Protein AF-A0A0S1SA00-F1 (afdb_monomer_lite)

pLDDT: mean 75.31, std 13.72, range [39.97, 94.31]

Secondary structure (DSSP, 8-state):
------HHHHHHHHHHHHHHHHHHHHHHHHHHHGGGGGS---TT--EEETTEEE--TTSSSHHHHHHHHHHHHHHHHHHHHHHHH--SGGGHHHHHHHHHHHHHHHHHHH--SS---STTHHHHHHHHHHHHHHHHHHHHHHHHHHTSTTTHHHHHHHHHHHHHHHHHHHHHHHHHHTT-

Radius of gyration: 26.88 Å; chains: 1; bounding box: 64×34×88 Å

Foldseek 3Di:
DDPPPDPVNVLVVVLVVVVVVLVVVVVCLVVLLCPLVPFDQDQADFDQDPNDTDHCLPHRHSSVVSNVLSVLVSVLVVLLSCLLVDPDPCSVVSVVSNLVSQVVNVCSVPCSDPDPDDPCPVVSVVSSVVVVVVSVVVNVVCCVVRVCPCPPVVVVVVVVVVVVVVVVVVVVVVVVVVVD

Structure (mmCIF, N/CA/C/O backbone):
data_AF-A0A0S1SA00-F1
#
_entry.id   AF-A0A0S1SA00-F1
#
loop_
_atom_site.group_PDB
_atom_site.id
_atom_site.type_symbol
_atom_site.label_atom_id
_atom_site.label_alt_id
_atom_site.label_comp_id
_atom_site.label_asym_id
_atom_site.label_entity_id
_atom_site.label_seq_id
_atom_site.pdbx_PDB_ins_code
_atom_site.Cartn_x
_atom_site.Cartn_y
_atom_site.Cartn_z
_atom_site.occupancy
_atom_site.B_iso_or_equiv
_atom_site.auth_seq_id
_atom_site.auth_comp_id
_atom_site.auth_asym_id
_atom_site.auth_atom_id
_atom_site.pdbx_PDB_model_num
ATOM 1 N N . MET A 1 1 ? -39.740 -18.789 10.026 1.00 39.97 1 MET A N 1
ATOM 2 C CA . MET A 1 1 ? -38.897 -18.229 11.106 1.00 39.97 1 MET A CA 1
ATOM 3 C C . MET A 1 1 ? -38.109 -17.059 10.529 1.00 39.97 1 MET A C 1
ATOM 5 O O . MET A 1 1 ? -37.308 -17.281 9.634 1.00 39.97 1 MET A O 1
ATOM 9 N N . LYS A 1 2 ? -38.411 -15.812 10.923 1.00 40.84 2 LYS A N 1
ATOM 10 C CA . LYS A 1 2 ? -37.680 -14.623 10.449 1.00 40.84 2 LYS A CA 1
ATOM 11 C C . LYS A 1 2 ? -36.417 -14.470 11.291 1.00 40.84 2 LYS A C 1
ATOM 13 O O . LYS A 1 2 ? -36.506 -14.204 12.485 1.00 40.84 2 LYS A O 1
ATOM 18 N N . GLU A 1 3 ? -35.268 -14.675 10.664 1.00 46.56 3 GLU A N 1
ATOM 19 C CA . GLU A 1 3 ? -33.946 -14.520 11.264 1.00 46.56 3 GLU A CA 1
ATOM 20 C C . GLU A 1 3 ? -33.756 -13.053 11.691 1.00 46.56 3 GLU A C 1
ATOM 22 O O . GLU A 1 3 ? -33.556 -12.150 10.869 1.00 46.56 3 GLU A O 1
ATOM 27 N N . GLN A 1 4 ? -33.912 -12.787 12.990 1.00 46.31 4 GLN A N 1
ATOM 28 C CA . GLN A 1 4 ? -33.695 -11.467 13.572 1.00 46.31 4 GLN A CA 1
ATOM 29 C C . GLN A 1 4 ? -32.209 -11.114 13.439 1.00 46.31 4 GLN A C 1
ATOM 31 O O . GLN A 1 4 ? -31.361 -11.566 14.206 1.00 46.31 4 GLN A O 1
ATOM 36 N N . ASN A 1 5 ? -31.883 -10.305 12.431 1.00 48.31 5 ASN A N 1
ATOM 37 C CA . ASN A 1 5 ? -30.538 -9.789 12.204 1.00 48.31 5 ASN A CA 1
ATOM 38 C C . ASN A 1 5 ? -30.201 -8.741 13.277 1.00 48.31 5 ASN A C 1
ATOM 40 O O . ASN A 1 5 ? -30.373 -7.540 13.066 1.00 48.31 5 ASN A O 1
ATOM 44 N N . THR A 1 6 ? -29.729 -9.193 14.437 1.00 50.94 6 THR A N 1
ATOM 45 C CA . THR A 1 6 ? -29.171 -8.323 15.477 1.00 50.94 6 THR A CA 1
ATOM 46 C C . THR A 1 6 ? -27.931 -7.573 14.954 1.00 50.94 6 THR A C 1
ATOM 48 O O . THR A 1 6 ? -27.160 -8.106 14.157 1.00 50.94 6 THR A O 1
ATOM 51 N N . PRO A 1 7 ? -27.671 -6.327 15.387 1.00 57.28 7 PRO A N 1
ATOM 52 C CA . PRO A 1 7 ? -26.544 -5.522 14.893 1.00 57.28 7 PRO A CA 1
ATOM 53 C C . PRO A 1 7 ? -25.168 -6.194 15.088 1.00 57.28 7 PRO A C 1
ATOM 55 O O . PRO A 1 7 ? -24.251 -5.967 14.294 1.00 57.28 7 PRO A O 1
ATOM 58 N N . LYS A 1 8 ? -25.039 -7.085 16.083 1.00 56.56 8 LYS A N 1
ATOM 59 C CA . LYS A 1 8 ? -23.826 -7.881 16.341 1.00 56.56 8 LYS A CA 1
ATOM 60 C C . LYS A 1 8 ? -23.505 -8.875 15.212 1.00 56.56 8 LYS A C 1
ATOM 62 O O . LYS A 1 8 ? -22.340 -9.002 14.841 1.00 56.56 8 LYS A O 1
ATOM 67 N N . THR A 1 9 ? -24.505 -9.517 14.600 1.00 61.94 9 THR A N 1
ATOM 68 C CA . THR A 1 9 ? -24.274 -10.488 13.509 1.00 61.94 9 THR A CA 1
ATOM 69 C C . THR A 1 9 ? -23.854 -9.802 12.208 1.00 61.94 9 THR A C 1
ATOM 71 O O . THR A 1 9 ? -23.019 -10.331 11.475 1.00 61.94 9 THR A O 1
ATOM 74 N N . LYS A 1 10 ? -24.336 -8.577 11.945 1.00 63.69 10 LYS A N 1
ATOM 75 C CA . LYS A 1 10 ? -23.892 -7.769 10.792 1.00 63.69 10 LYS A CA 1
ATOM 76 C C . LYS A 1 10 ? -22.435 -7.305 10.917 1.00 63.69 10 LYS A C 1
ATOM 78 O O . LYS A 1 10 ? -21.711 -7.363 9.923 1.00 63.69 10 LYS A O 1
ATOM 83 N N . LYS A 1 11 ? -21.988 -6.873 12.109 1.00 65.44 11 LYS A N 1
ATOM 84 C CA . LYS A 1 11 ? -20.574 -6.511 12.364 1.00 65.44 11 LYS A CA 1
ATOM 85 C C . LYS A 1 11 ? -19.648 -7.729 12.173 1.00 65.44 11 LYS A C 1
ATOM 87 O O . LYS A 1 11 ? -18.640 -7.614 11.481 1.00 65.44 11 LYS A O 1
ATOM 92 N N . ALA A 1 12 ? -20.034 -8.904 12.682 1.00 68.38 12 ALA A N 1
ATOM 93 C CA . ALA A 1 12 ? -19.262 -10.143 12.527 1.00 68.38 12 ALA A CA 1
ATOM 94 C C . ALA A 1 12 ? -19.135 -10.603 11.060 1.00 68.38 12 ALA A C 1
ATOM 96 O O . ALA A 1 12 ? -18.034 -10.905 10.607 1.00 68.38 12 ALA A O 1
ATOM 97 N N . LYS A 1 13 ? -20.231 -10.581 10.284 1.00 73.81 13 LYS A N 1
ATOM 98 C CA . LYS A 1 13 ? -20.202 -10.934 8.851 1.00 73.81 13 LYS A CA 1
ATOM 99 C C . LYS A 1 13 ? -19.299 -9.996 8.040 1.00 73.81 13 LYS A C 1
ATOM 101 O O . LYS A 1 13 ? -18.535 -10.465 7.207 1.00 73.81 13 LYS A O 1
ATOM 106 N N . LYS A 1 14 ? -19.334 -8.683 8.307 1.00 72.75 14 LYS A N 1
ATOM 107 C CA . LYS A 1 14 ? -18.444 -7.712 7.641 1.00 72.75 14 LYS A CA 1
ATOM 108 C C . LYS A 1 14 ? -16.967 -7.961 7.950 1.00 72.75 14 LYS A C 1
ATOM 110 O O . LYS A 1 14 ? -16.153 -7.895 7.037 1.00 72.75 14 LYS A O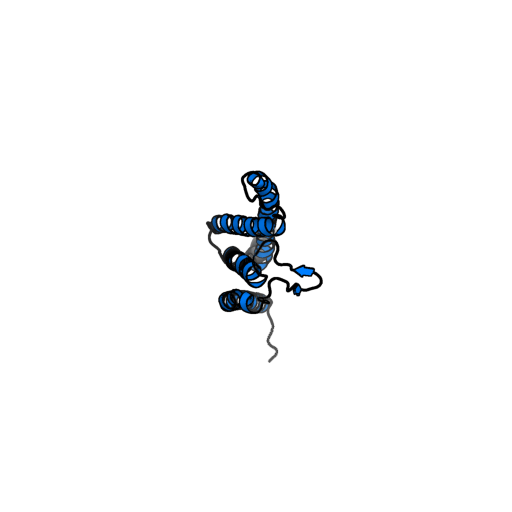 1
ATOM 115 N N . LYS A 1 15 ? -16.634 -8.273 9.207 1.00 75.50 15 LYS A N 1
ATOM 116 C CA . LYS A 1 15 ? -15.262 -8.616 9.611 1.00 75.50 15 LYS A CA 1
ATOM 117 C C . LYS A 1 15 ? -14.746 -9.836 8.845 1.00 75.50 15 LYS A C 1
ATOM 119 O O . LYS A 1 15 ? -13.675 -9.766 8.257 1.00 75.50 15 LYS A O 1
ATOM 124 N N . LEU A 1 16 ? -15.551 -10.897 8.776 1.00 79.88 16 LEU A N 1
ATOM 125 C CA . LEU A 1 16 ? -15.200 -12.118 8.045 1.00 79.88 16 LEU A CA 1
ATOM 126 C C . LEU A 1 16 ? -15.033 -11.877 6.538 1.00 79.88 16 LEU A C 1
ATOM 128 O O . LEU A 1 16 ? -14.122 -12.432 5.933 1.00 79.88 16 LEU A O 1
ATOM 132 N N . LEU A 1 17 ? -15.866 -11.025 5.931 1.00 81.75 17 LEU A N 1
ATOM 133 C CA . LEU A 1 17 ? -15.720 -10.668 4.515 1.00 81.75 17 LEU A CA 1
ATOM 134 C C . LEU A 1 17 ? -14.411 -9.918 4.236 1.00 81.75 17 LEU A C 1
ATOM 136 O O . LEU A 1 17 ? -13.757 -10.205 3.240 1.00 81.75 17 LEU A O 1
ATOM 140 N N . ILE A 1 18 ? -14.011 -8.991 5.111 1.00 80.44 18 ILE A N 1
ATOM 141 C CA . ILE A 1 18 ? -12.753 -8.243 4.959 1.00 80.44 18 ILE A CA 1
ATOM 142 C C . ILE A 1 18 ? -11.545 -9.170 5.131 1.00 80.44 18 ILE A C 1
ATOM 144 O O . ILE A 1 18 ? -10.628 -9.131 4.316 1.00 80.44 18 ILE A O 1
ATOM 148 N N . GLU A 1 19 ? -11.560 -10.029 6.154 1.00 82.31 19 GLU A N 1
ATOM 149 C CA . GLU A 1 19 ? -10.494 -11.011 6.395 1.00 82.31 19 GLU A CA 1
ATOM 150 C C . GLU A 1 19 ? -10.361 -11.981 5.212 1.00 82.31 19 GLU A C 1
ATOM 152 O O . GLU A 1 19 ? -9.263 -12.194 4.703 1.00 82.31 19 GLU A O 1
ATOM 157 N N . SER A 1 20 ? -11.483 -12.499 4.705 1.00 85.50 20 SER A N 1
ATOM 158 C CA . SER A 1 20 ? -11.491 -13.381 3.536 1.00 85.50 20 SER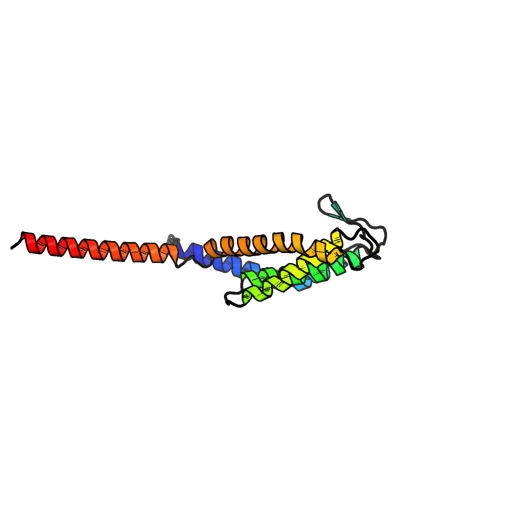 A CA 1
ATOM 159 C C . SER A 1 20 ? -10.995 -12.676 2.270 1.00 85.50 20 SER A C 1
ATOM 161 O O . SER A 1 20 ? -10.243 -13.275 1.502 1.00 85.50 20 SER A O 1
ATOM 163 N N . PHE A 1 21 ? -11.359 -11.407 2.070 1.00 86.94 21 PHE A N 1
ATOM 164 C CA . PHE A 1 21 ? -10.883 -10.607 0.942 1.00 86.94 21 PHE A CA 1
ATOM 165 C C . PHE A 1 21 ? -9.369 -10.365 1.005 1.00 86.94 21 PHE A C 1
ATOM 167 O O . PHE A 1 21 ? -8.688 -10.515 -0.005 1.00 86.94 21 PHE A O 1
ATOM 174 N N . MET A 1 22 ? -8.822 -10.059 2.186 1.00 86.12 22 MET A N 1
ATOM 175 C CA . MET A 1 22 ? -7.375 -9.898 2.379 1.00 86.12 22 MET A CA 1
ATOM 176 C C . MET A 1 22 ? -6.600 -11.198 2.128 1.00 86.12 22 MET A C 1
ATOM 178 O O . MET A 1 22 ? -5.552 -11.169 1.489 1.00 86.12 22 MET A O 1
ATOM 182 N N . VAL A 1 23 ? -7.118 -12.345 2.576 1.00 89.19 23 VAL A N 1
ATOM 183 C CA . VAL A 1 23 ? -6.487 -13.652 2.321 1.00 89.19 23 VAL A CA 1
ATOM 184 C C . VAL A 1 23 ? -6.515 -14.001 0.833 1.00 89.19 23 VAL A C 1
ATOM 186 O O . VAL A 1 23 ? -5.502 -14.429 0.287 1.00 89.19 23 VAL A O 1
ATOM 189 N N . PHE A 1 24 ? -7.644 -13.773 0.158 1.00 92.00 24 PHE A N 1
ATOM 190 C CA . PHE A 1 24 ? -7.752 -13.956 -1.291 1.00 92.00 24 PHE A CA 1
ATOM 191 C C . PHE A 1 24 ? -6.720 -13.112 -2.047 1.00 92.00 24 PHE A C 1
ATOM 193 O O . PHE A 1 24 ? -6.034 -13.604 -2.939 1.00 92.00 24 PHE A O 1
ATOM 200 N N . LEU A 1 25 ? -6.571 -11.855 -1.635 1.00 89.88 25 LEU A N 1
ATOM 201 C CA . LEU A 1 25 ? -5.572 -10.927 -2.141 1.00 89.88 25 LEU A CA 1
ATOM 202 C C . LEU A 1 25 ? -4.141 -11.498 -2.002 1.00 89.88 25 LEU A C 1
ATOM 204 O O . LEU A 1 25 ? -3.413 -11.575 -2.990 1.00 89.88 25 LEU A O 1
ATOM 208 N N . ILE A 1 26 ? -3.762 -12.006 -0.827 1.00 91.12 26 ILE A N 1
ATOM 209 C CA . ILE A 1 26 ? -2.436 -12.617 -0.619 1.00 91.12 26 ILE A CA 1
ATOM 210 C C . ILE A 1 26 ? -2.224 -13.837 -1.532 1.00 91.12 26 ILE A C 1
ATOM 212 O O . ILE A 1 26 ? -1.157 -13.981 -2.125 1.00 91.12 26 ILE A O 1
ATOM 216 N N . ILE A 1 27 ? -3.237 -14.693 -1.694 1.00 93.06 27 ILE A N 1
ATOM 217 C CA . ILE A 1 27 ? -3.170 -15.871 -2.580 1.00 93.06 27 ILE A CA 1
ATOM 218 C C . ILE A 1 27 ? -3.008 -15.461 -4.053 1.00 93.06 27 ILE A C 1
ATOM 220 O O . ILE A 1 27 ? -2.355 -16.163 -4.823 1.00 93.06 27 ILE A O 1
ATOM 224 N N . MET A 1 28 ? -3.561 -14.312 -4.445 1.00 91.25 28 MET A N 1
ATOM 225 C CA . MET A 1 28 ? -3.428 -13.748 -5.791 1.00 91.25 28 MET A CA 1
ATOM 226 C C . MET A 1 28 ? -2.026 -13.189 -6.091 1.00 91.25 28 MET A C 1
ATOM 228 O O . MET A 1 28 ? -1.685 -13.014 -7.261 1.00 91.25 28 MET A O 1
ATOM 232 N N . ALA A 1 29 ? -1.189 -12.935 -5.080 1.00 90.62 29 ALA A N 1
ATOM 233 C CA . ALA A 1 29 ? 0.133 -12.327 -5.249 1.00 90.62 29 ALA A CA 1
ATOM 234 C C . ALA A 1 29 ? 1.057 -13.025 -6.277 1.00 90.62 29 ALA A C 1
ATOM 236 O O . ALA A 1 29 ? 1.569 -12.326 -7.153 1.00 90.62 29 ALA A O 1
ATOM 237 N N . PRO A 1 30 ? 1.271 -14.359 -6.261 1.00 89.38 30 PRO A N 1
ATOM 238 C CA . PRO A 1 30 ? 2.109 -15.027 -7.265 1.00 89.38 30 PRO A CA 1
ATOM 239 C C . PRO A 1 30 ? 1.573 -14.890 -8.698 1.00 89.38 30 PRO A C 1
ATOM 241 O O . PRO A 1 30 ? 2.356 -14.810 -9.642 1.00 89.38 30 PRO A O 1
ATOM 244 N N . PHE A 1 31 ? 0.251 -14.812 -8.875 1.00 89.56 31 PHE A N 1
ATOM 245 C CA . PHE A 1 31 ? -0.358 -14.600 -10.190 1.00 89.56 31 PHE A CA 1
ATOM 246 C C . PHE A 1 31 ? -0.124 -13.176 -10.689 1.00 89.56 31 PHE A C 1
ATOM 248 O O . PHE A 1 31 ? 0.238 -12.984 -11.848 1.00 89.56 31 PHE A O 1
ATOM 255 N N . LEU A 1 32 ? -0.254 -12.184 -9.802 1.00 87.62 32 LEU A N 1
ATOM 256 C CA . LEU A 1 32 ? 0.114 -10.800 -10.108 1.00 87.62 32 LEU A CA 1
ATOM 257 C C . LEU A 1 32 ? 1.600 -10.687 -10.456 1.00 87.62 32 LEU A C 1
ATOM 259 O O . LEU A 1 32 ? 1.963 -9.929 -11.348 1.00 87.62 32 LEU A O 1
ATOM 263 N N . PHE A 1 33 ? 2.457 -11.480 -9.812 1.00 87.19 33 PHE A N 1
ATOM 264 C CA . PHE A 1 33 ? 3.891 -11.478 -10.094 1.00 87.19 33 PHE A CA 1
ATOM 265 C C . PHE A 1 33 ? 4.201 -11.933 -11.516 1.00 87.19 33 PHE A C 1
ATOM 267 O O . PHE A 1 33 ? 5.107 -11.408 -12.153 1.00 87.19 33 PHE A O 1
ATOM 274 N N . LYS A 1 34 ? 3.403 -12.859 -12.047 1.00 87.12 34 LYS A N 1
ATOM 275 C CA . LYS A 1 34 ? 3.481 -13.326 -13.432 1.00 87.12 34 LYS A CA 1
ATOM 276 C C . LYS A 1 34 ? 2.814 -12.391 -14.444 1.00 87.12 34 LYS A C 1
ATOM 278 O O . LYS A 1 34 ? 2.988 -12.593 -15.639 1.00 87.12 34 LYS A O 1
ATOM 283 N N . ALA A 1 35 ? 2.097 -11.355 -14.003 1.00 83.94 35 ALA A N 1
ATOM 284 C CA . ALA A 1 35 ? 1.342 -10.483 -14.902 1.00 83.94 35 ALA A CA 1
ATOM 285 C C . ALA A 1 35 ? 2.224 -9.750 -15.931 1.00 83.94 35 ALA A C 1
ATOM 287 O O . ALA A 1 35 ? 1.766 -9.474 -17.037 1.00 83.94 35 ALA A O 1
ATOM 288 N N . HIS A 1 36 ? 3.489 -9.478 -15.596 1.00 80.81 36 HIS A N 1
ATOM 289 C CA . HIS A 1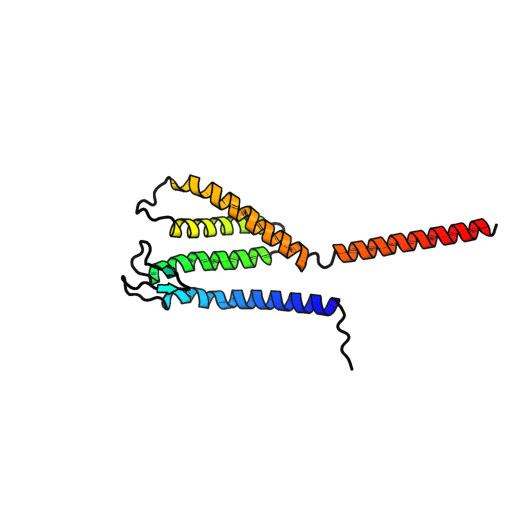 36 ? 4.430 -8.828 -16.511 1.00 80.81 36 HIS A CA 1
ATOM 290 C C . HIS A 1 36 ? 4.715 -9.652 -17.781 1.00 80.81 36 HIS A C 1
ATOM 292 O O . HIS A 1 36 ? 5.023 -9.061 -18.808 1.00 80.81 36 HIS A O 1
ATOM 298 N N . GLU A 1 37 ? 4.563 -10.983 -17.754 1.00 81.88 37 GLU A N 1
ATOM 299 C CA . GLU A 1 37 ? 4.818 -11.849 -18.922 1.00 81.88 37 GLU A CA 1
ATOM 300 C C . GLU A 1 37 ? 3.792 -11.652 -20.048 1.00 81.88 37 GLU A C 1
ATOM 302 O O . GLU A 1 37 ? 4.047 -12.025 -21.191 1.00 81.88 37 GLU A O 1
ATOM 307 N N . TYR A 1 38 ? 2.634 -11.061 -19.739 1.00 80.06 38 TYR A N 1
ATOM 308 C CA . TYR A 1 38 ? 1.618 -10.715 -20.735 1.00 80.06 38 TYR A CA 1
ATOM 309 C C . TYR A 1 38 ? 1.914 -9.393 -21.454 1.00 80.06 38 TYR A C 1
ATOM 311 O O . TYR A 1 38 ? 1.179 -9.020 -22.369 1.00 80.06 38 TYR A O 1
ATOM 319 N N . LEU A 1 39 ? 2.960 -8.669 -21.044 1.00 81.44 39 LEU A N 1
ATOM 320 C CA . LEU A 1 39 ? 3.383 -7.450 -21.719 1.00 81.44 39 LEU A CA 1
ATOM 321 C C . LEU A 1 39 ? 4.123 -7.793 -23.020 1.00 81.44 39 LEU A C 1
ATOM 323 O O . LEU A 1 39 ? 4.855 -8.785 -23.081 1.00 81.44 39 LEU A O 1
ATOM 327 N N . PRO A 1 40 ? 3.951 -6.980 -24.074 1.00 76.06 40 PRO A N 1
ATOM 328 C CA . PRO A 1 40 ? 4.663 -7.178 -25.323 1.00 76.06 40 PRO A CA 1
ATOM 329 C C . PRO A 1 40 ? 6.176 -7.075 -25.103 1.00 76.06 40 PRO A C 1
ATOM 331 O O . PRO A 1 40 ? 6.678 -6.173 -24.431 1.00 76.06 40 PRO A O 1
ATOM 334 N N . LYS A 1 41 ? 6.899 -8.022 -25.706 1.00 75.25 41 LYS A N 1
ATOM 335 C CA . LYS A 1 41 ? 8.368 -8.099 -25.669 1.00 75.25 41 LYS A CA 1
ATOM 336 C C . LYS A 1 41 ? 9.036 -7.203 -26.711 1.00 75.25 41 LYS A C 1
ATOM 338 O O . LYS A 1 41 ? 10.259 -7.106 -26.746 1.00 75.25 41 LYS A O 1
ATOM 343 N N . ASP A 1 42 ? 8.229 -6.606 -27.581 1.00 72.38 42 ASP A N 1
ATOM 344 C CA . ASP A 1 42 ? 8.676 -5.737 -28.658 1.00 72.38 42 ASP A CA 1
ATOM 345 C C . ASP A 1 42 ? 9.220 -4.413 -28.073 1.00 72.38 42 ASP A C 1
ATOM 347 O O . ASP A 1 42 ? 8.520 -3.781 -27.272 1.00 72.38 42 ASP A O 1
ATOM 351 N N . PRO A 1 43 ? 10.452 -3.994 -28.422 1.00 65.38 43 PRO A N 1
ATOM 352 C CA . PRO A 1 43 ? 11.058 -2.749 -27.945 1.00 65.38 43 PRO A CA 1
ATOM 353 C C . PRO A 1 43 ? 10.256 -1.477 -28.255 1.00 65.38 43 PRO A C 1
ATOM 355 O O . PRO A 1 43 ? 10.396 -0.490 -27.529 1.00 65.38 43 PRO A O 1
ATOM 358 N N . ASP A 1 44 ? 9.423 -1.492 -29.300 1.00 64.06 44 ASP A N 1
ATOM 359 C CA . ASP A 1 44 ? 8.650 -0.324 -29.748 1.00 64.06 44 ASP A CA 1
ATOM 360 C C . ASP A 1 44 ? 7.150 -0.433 -29.436 1.00 64.06 44 ASP A C 1
ATOM 362 O O . ASP A 1 44 ? 6.359 0.442 -29.799 1.00 64.06 44 ASP A O 1
ATOM 366 N N . ALA A 1 45 ? 6.731 -1.485 -28.727 1.00 67.38 45 ALA A N 1
ATOM 367 C CA . ALA A 1 45 ? 5.350 -1.603 -28.289 1.00 67.38 45 ALA A CA 1
ATOM 368 C C . ALA A 1 45 ? 5.051 -0.615 -27.155 1.00 67.38 45 ALA A C 1
ATOM 370 O O . ALA A 1 45 ? 5.570 -0.729 -26.044 1.00 67.38 45 ALA A O 1
ATOM 371 N N . SER A 1 46 ? 4.147 0.323 -27.424 1.00 67.62 46 SER A N 1
ATOM 372 C CA . SER A 1 46 ? 3.496 1.142 -26.406 1.00 67.62 46 SER A CA 1
ATOM 373 C C . SER A 1 46 ? 2.194 0.477 -25.974 1.00 67.62 46 SER A C 1
ATOM 375 O O . SER A 1 46 ? 1.420 -0.031 -26.791 1.00 67.62 46 SER A O 1
ATOM 377 N N . LEU A 1 47 ? 1.944 0.453 -24.667 1.00 67.69 47 LEU A N 1
ATOM 378 C CA . LEU A 1 47 ? 0.727 -0.140 -24.130 1.00 67.69 47 LEU A CA 1
ATOM 379 C C . LEU A 1 47 ? -0.193 0.962 -23.639 1.00 67.69 47 LEU A C 1
ATOM 381 O O . LEU A 1 47 ? 0.128 1.708 -22.718 1.00 67.69 47 LEU A O 1
ATOM 385 N N . ASN A 1 48 ? -1.356 1.056 -24.275 1.00 65.25 48 ASN A N 1
ATOM 386 C CA . ASN A 1 48 ? -2.416 1.948 -23.837 1.00 65.25 48 ASN A CA 1
ATOM 387 C C . ASN A 1 48 ? -3.177 1.284 -22.694 1.00 65.25 48 ASN A C 1
ATOM 389 O O . ASN A 1 48 ? -4.065 0.460 -22.918 1.00 65.25 48 ASN A O 1
ATOM 393 N N . PHE A 1 49 ? -2.829 1.643 -21.462 1.00 59.09 49 PHE A N 1
ATOM 394 C CA . PHE A 1 49 ? -3.568 1.210 -20.287 1.00 59.09 49 PHE A CA 1
ATOM 395 C C . PHE A 1 49 ? -4.393 2.378 -19.754 1.00 59.09 49 PHE A C 1
ATOM 397 O O . PHE A 1 49 ? -3.848 3.395 -19.333 1.00 59.09 49 PHE A O 1
ATOM 404 N N . LEU A 1 50 ? -5.724 2.237 -19.770 1.00 52.75 50 LEU A N 1
ATOM 405 C CA . LEU A 1 50 ? -6.647 3.199 -19.147 1.00 52.75 50 LEU A CA 1
ATOM 406 C C . LEU A 1 50 ? -6.460 4.666 -19.614 1.00 52.75 50 LEU A C 1
ATOM 408 O O . LEU A 1 50 ? -6.681 5.599 -18.849 1.00 52.75 50 LEU A O 1
ATOM 412 N N . GLY A 1 51 ? -6.080 4.871 -20.882 1.00 57.81 51 GLY A N 1
ATOM 413 C CA . GLY A 1 51 ? -5.884 6.200 -21.482 1.00 57.81 51 GLY A CA 1
ATOM 414 C C . GLY A 1 51 ? -4.487 6.803 -21.291 1.00 57.81 51 GLY A C 1
ATOM 415 O O . GLY A 1 51 ? -4.265 7.931 -21.717 1.00 57.81 51 GLY A O 1
ATOM 416 N N . MET A 1 52 ? -3.552 6.064 -20.687 1.00 59.41 52 MET A N 1
ATOM 417 C CA . MET A 1 52 ? -2.140 6.433 -20.588 1.00 59.41 52 MET A CA 1
ATOM 418 C C . MET A 1 52 ? -1.302 5.516 -21.484 1.00 59.41 52 MET A C 1
ATOM 420 O O . MET A 1 52 ? -1.440 4.291 -21.426 1.00 59.41 52 MET A O 1
ATOM 424 N N . THR A 1 53 ? -0.434 6.109 -22.302 1.00 68.94 53 THR A N 1
ATOM 425 C CA . THR A 1 53 ? 0.581 5.393 -23.080 1.00 68.94 53 THR A CA 1
ATOM 426 C C . THR A 1 53 ? 1.751 5.064 -22.167 1.00 68.94 53 THR A C 1
ATOM 428 O O . THR A 1 53 ? 2.516 5.946 -21.784 1.00 68.94 53 THR A O 1
ATOM 431 N N . ILE A 1 54 ? 1.873 3.796 -21.784 1.00 68.88 54 ILE A N 1
ATOM 432 C CA . ILE A 1 54 ? 3.034 3.310 -21.046 1.00 68.88 54 ILE A CA 1
ATOM 433 C C . ILE A 1 54 ? 4.095 2.926 -22.075 1.00 68.88 54 ILE A C 1
ATOM 435 O O . ILE A 1 54 ? 3.903 1.997 -22.865 1.00 68.88 54 ILE A O 1
ATOM 439 N N . GLU A 1 55 ? 5.195 3.670 -22.069 1.00 70.31 55 GLU A N 1
ATOM 440 C CA . GLU A 1 55 ? 6.385 3.396 -22.870 1.00 70.31 55 GLU A CA 1
ATOM 441 C C . GLU A 1 55 ? 7.448 2.678 -22.031 1.00 70.31 55 GLU A C 1
ATOM 443 O O . GLU A 1 55 ? 7.311 2.509 -20.818 1.00 70.31 55 GLU A O 1
ATOM 448 N N . ARG A 1 56 ? 8.536 2.249 -22.675 1.00 68.31 56 ARG A N 1
ATOM 449 C CA . ARG A 1 56 ? 9.628 1.519 -22.015 1.00 68.31 56 ARG A CA 1
ATOM 450 C C . ARG A 1 56 ? 10.398 2.332 -20.964 1.00 68.31 56 ARG A C 1
ATOM 452 O O . ARG A 1 56 ? 11.161 1.729 -20.222 1.00 68.31 56 ARG A O 1
ATO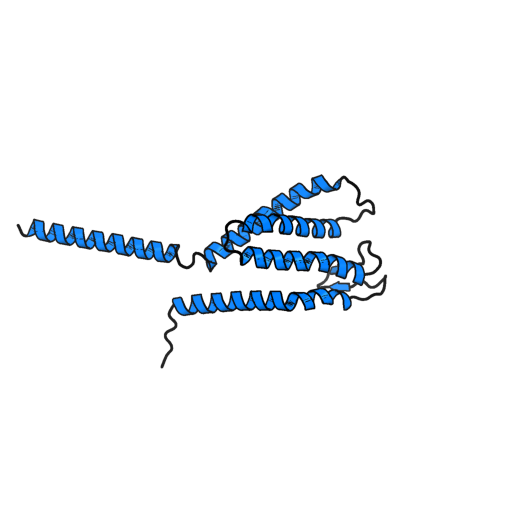M 459 N N . ASN A 1 57 ? 10.211 3.656 -20.894 1.00 71.56 57 ASN A N 1
ATOM 460 C CA . ASN A 1 57 ? 10.723 4.546 -19.838 1.00 71.56 57 ASN A CA 1
ATOM 461 C C . ASN A 1 57 ? 12.198 4.281 -19.451 1.00 71.56 57 ASN A C 1
ATOM 463 O O . ASN A 1 57 ? 12.511 4.022 -18.291 1.00 71.56 57 ASN A O 1
ATOM 467 N N . GLY A 1 58 ? 13.089 4.237 -20.451 1.00 67.06 58 GLY A N 1
ATOM 468 C CA . GLY A 1 58 ? 14.528 3.979 -20.269 1.00 67.06 58 GLY A CA 1
ATOM 469 C C . GLY A 1 58 ? 14.952 2.501 -20.191 1.00 67.06 58 GLY A C 1
ATOM 470 O O . GLY A 1 58 ? 16.147 2.211 -20.198 1.00 67.06 58 GLY A O 1
ATOM 471 N N . PHE A 1 59 ? 14.018 1.545 -20.169 1.00 73.94 59 PHE A N 1
ATOM 472 C CA . PHE A 1 59 ? 14.312 0.106 -20.138 1.00 73.94 59 PHE A CA 1
ATOM 473 C C . PHE A 1 59 ? 14.392 -0.517 -21.542 1.00 73.94 59 PHE A C 1
ATOM 475 O O . PHE A 1 59 ? 13.908 0.039 -22.527 1.00 73.94 59 PHE A O 1
ATOM 482 N N . GLN A 1 60 ? 15.001 -1.708 -21.634 1.00 71.94 60 GLN A N 1
ATOM 483 C CA . GLN A 1 60 ? 15.220 -2.419 -22.904 1.00 71.94 60 GLN A CA 1
ATOM 484 C C . GLN A 1 60 ? 13.918 -2.816 -23.613 1.00 71.94 60 GLN A C 1
ATOM 486 O O . GLN A 1 60 ? 13.832 -2.724 -24.834 1.00 71.94 60 GLN A O 1
ATOM 491 N N . THR A 1 61 ? 12.912 -3.258 -22.858 1.00 78.50 61 THR A N 1
ATOM 492 C CA . THR A 1 61 ? 11.586 -3.631 -23.368 1.00 78.50 61 THR A CA 1
ATOM 493 C C . THR A 1 61 ? 10.516 -3.288 -22.335 1.00 78.50 61 THR A C 1
ATOM 495 O O . THR A 1 61 ? 10.808 -3.141 -21.141 1.00 78.50 61 THR A O 1
ATOM 498 N N . LEU A 1 62 ? 9.258 -3.202 -22.777 1.00 80.25 62 LEU A N 1
ATOM 499 C CA . LEU A 1 62 ? 8.130 -2.952 -21.881 1.00 80.25 62 LEU A CA 1
ATOM 500 C C . LEU A 1 62 ? 7.928 -4.088 -20.861 1.00 80.25 62 LEU A C 1
ATOM 502 O O . LEU A 1 62 ? 7.559 -3.830 -19.717 1.00 80.25 62 LEU A O 1
ATOM 506 N N . GLU A 1 63 ? 8.223 -5.335 -21.241 1.00 83.25 63 GLU A N 1
ATOM 507 C CA . GLU A 1 63 ? 8.216 -6.487 -20.327 1.00 83.25 63 GLU A CA 1
ATOM 508 C C . GLU A 1 63 ? 9.191 -6.288 -19.159 1.00 83.25 63 GLU A C 1
ATOM 510 O O . GLU A 1 63 ? 8.813 -6.491 -18.006 1.00 83.25 63 GLU A O 1
ATOM 515 N N . VAL A 1 64 ? 10.428 -5.856 -19.435 1.00 82.06 64 VAL A N 1
ATOM 516 C CA . VAL A 1 64 ? 11.452 -5.640 -18.398 1.00 82.06 64 VAL A CA 1
ATOM 517 C C . VAL A 1 64 ? 11.050 -4.498 -17.467 1.00 82.06 64 VAL A C 1
ATOM 519 O O . VAL A 1 64 ? 11.199 -4.622 -16.250 1.00 82.06 64 VAL A O 1
ATOM 522 N N . TYR A 1 65 ? 10.486 -3.420 -18.015 1.00 83.00 65 TYR A N 1
ATOM 523 C CA . TYR A 1 65 ? 9.930 -2.327 -17.218 1.00 83.00 65 TYR A CA 1
ATOM 524 C C . TYR A 1 65 ? 8.799 -2.810 -16.300 1.00 83.00 65 TYR A C 1
ATOM 526 O O . TYR A 1 65 ? 8.814 -2.570 -15.090 1.00 83.00 65 TYR A O 1
ATOM 534 N N . GLY A 1 66 ? 7.845 -3.563 -16.853 1.00 84.50 66 GLY A N 1
ATOM 535 C CA . GLY A 1 66 ? 6.737 -4.132 -16.095 1.00 84.50 66 GLY A CA 1
ATOM 536 C C . GLY A 1 66 ? 7.190 -5.131 -15.034 1.00 84.50 66 GLY A C 1
ATOM 537 O O . GLY A 1 66 ? 6.672 -5.109 -13.918 1.00 84.50 66 GLY A O 1
ATOM 538 N N . TRP A 1 67 ? 8.187 -5.964 -15.331 1.00 87.38 67 TRP A N 1
ATOM 539 C CA . TRP A 1 67 ? 8.816 -6.863 -14.364 1.00 87.38 67 TRP A CA 1
ATOM 540 C C . TRP A 1 67 ? 9.452 -6.079 -13.215 1.00 87.38 67 TRP A C 1
ATOM 542 O O . TRP A 1 67 ? 9.177 -6.361 -12.048 1.00 87.38 67 TRP A O 1
ATOM 552 N N . PHE A 1 68 ? 10.239 -5.048 -13.533 1.00 86.19 68 PHE A N 1
ATOM 553 C CA . PHE A 1 68 ? 10.904 -4.208 -12.540 1.00 86.19 68 PHE A CA 1
ATOM 554 C C . PHE A 1 68 ? 9.904 -3.498 -11.618 1.00 86.19 68 PHE A C 1
ATOM 556 O O . PHE A 1 68 ? 10.074 -3.497 -10.396 1.00 86.19 68 PHE A O 1
ATOM 563 N N . LEU A 1 69 ? 8.820 -2.953 -12.177 1.00 86.12 69 LEU A N 1
ATOM 564 C CA . LEU A 1 69 ? 7.727 -2.373 -11.396 1.00 86.12 69 LEU A CA 1
ATOM 565 C C . LEU A 1 69 ? 7.025 -3.423 -10.531 1.00 86.12 69 LEU A C 1
ATOM 567 O O . LEU A 1 69 ? 6.783 -3.192 -9.348 1.00 86.12 69 LEU A O 1
ATOM 571 N N . THR A 1 70 ? 6.742 -4.599 -11.090 1.00 89.81 70 THR A N 1
ATOM 572 C CA . THR A 1 70 ? 6.074 -5.709 -10.393 1.00 89.81 70 THR A CA 1
ATOM 573 C C . THR A 1 70 ? 6.881 -6.180 -9.177 1.00 89.81 70 THR A C 1
ATOM 575 O O . THR A 1 70 ? 6.310 -6.391 -8.103 1.00 89.81 70 THR A O 1
ATOM 578 N N . MET A 1 71 ? 8.213 -6.231 -9.297 1.00 89.56 71 MET A N 1
ATOM 579 C CA . MET A 1 71 ? 9.152 -6.544 -8.210 1.00 89.56 71 MET A CA 1
ATOM 580 C C . MET A 1 71 ? 9.088 -5.556 -7.037 1.00 89.56 71 MET A C 1
ATOM 582 O O . MET A 1 71 ? 9.489 -5.911 -5.934 1.00 89.56 71 MET A O 1
ATOM 586 N N . LYS A 1 72 ? 8.593 -4.329 -7.243 1.00 89.75 72 LYS A N 1
ATOM 587 C CA . LYS A 1 72 ? 8.441 -3.309 -6.189 1.00 89.75 72 LYS A CA 1
ATOM 588 C C . LYS A 1 72 ? 7.004 -3.199 -5.691 1.00 89.75 72 LYS A C 1
ATOM 590 O O . LYS A 1 72 ? 6.765 -3.151 -4.485 1.00 89.75 72 LYS A O 1
ATOM 595 N N . ILE A 1 73 ? 6.048 -3.198 -6.618 1.00 90.25 73 ILE A N 1
ATOM 596 C CA . ILE A 1 73 ? 4.621 -3.034 -6.333 1.00 90.25 73 ILE A CA 1
ATOM 597 C C . ILE A 1 73 ? 4.099 -4.200 -5.498 1.00 90.25 73 ILE A C 1
ATOM 599 O O . ILE A 1 73 ? 3.361 -3.966 -4.545 1.00 90.25 73 ILE A O 1
ATOM 603 N N . ILE A 1 74 ? 4.485 -5.444 -5.803 1.00 91.81 74 ILE A N 1
ATOM 604 C CA . ILE A 1 74 ? 3.955 -6.609 -5.083 1.00 91.81 74 ILE A CA 1
ATOM 605 C C . ILE A 1 74 ? 4.437 -6.655 -3.631 1.00 91.81 74 ILE A C 1
ATOM 607 O O . ILE A 1 74 ? 3.581 -6.771 -2.748 1.00 91.81 74 ILE A O 1
ATOM 611 N N . PRO A 1 75 ? 5.744 -6.516 -3.328 1.00 91.81 75 PRO A N 1
ATOM 612 C CA . PRO A 1 75 ? 6.190 -6.390 -1.946 1.00 91.81 75 PRO A CA 1
ATOM 613 C C . PRO A 1 75 ? 5.526 -5.226 -1.211 1.00 91.81 75 PRO A C 1
ATOM 615 O O . PRO A 1 75 ? 5.066 -5.416 -0.088 1.00 91.81 75 PRO A O 1
ATOM 618 N N . LEU A 1 76 ? 5.402 -4.052 -1.842 1.00 91.19 76 LEU A N 1
ATOM 619 C CA . LEU A 1 76 ? 4.724 -2.895 -1.248 1.00 91.19 76 LEU A CA 1
ATOM 620 C C . LEU A 1 76 ? 3.269 -3.217 -0.883 1.00 91.19 76 LEU A C 1
ATOM 622 O O . LEU A 1 76 ? 2.829 -2.961 0.234 1.00 91.19 76 LEU A O 1
ATOM 626 N N . TYR A 1 77 ? 2.534 -3.819 -1.808 1.00 89.81 77 TYR A N 1
ATOM 627 C CA . TYR A 1 77 ? 1.155 -4.241 -1.611 1.00 89.81 77 TYR A CA 1
ATOM 628 C C . TYR A 1 77 ? 1.007 -5.251 -0.459 1.00 89.81 77 TYR A C 1
ATOM 630 O O . TYR A 1 77 ? 0.128 -5.091 0.392 1.00 89.81 77 TYR A O 1
ATOM 638 N N . LEU A 1 78 ? 1.888 -6.254 -0.384 1.00 91.94 78 LEU A N 1
ATOM 639 C CA . LEU A 1 78 ? 1.882 -7.238 0.701 1.00 91.94 78 LEU A CA 1
ATOM 640 C C . LEU A 1 78 ? 2.220 -6.593 2.049 1.00 91.94 78 LEU A C 1
ATOM 642 O O . LEU A 1 78 ? 1.568 -6.895 3.047 1.00 91.94 78 LEU A O 1
ATOM 646 N N . LEU A 1 79 ? 3.185 -5.669 2.079 1.00 91.12 79 LEU A N 1
ATOM 647 C CA . LEU A 1 79 ? 3.532 -4.899 3.275 1.00 91.12 79 LEU A CA 1
ATOM 648 C C . LEU A 1 79 ? 2.367 -4.027 3.743 1.00 91.12 79 LEU A C 1
ATOM 650 O O . LEU A 1 79 ? 2.124 -3.949 4.941 1.00 91.12 79 LEU A O 1
ATOM 654 N N . ILE A 1 80 ? 1.612 -3.417 2.827 1.00 87.62 80 ILE A N 1
ATOM 655 C CA . ILE A 1 80 ? 0.413 -2.636 3.157 1.00 87.62 80 ILE A CA 1
ATOM 656 C C . ILE A 1 80 ? -0.665 -3.533 3.781 1.00 87.62 80 ILE A C 1
ATOM 658 O O . ILE A 1 80 ? -1.237 -3.177 4.814 1.00 87.62 80 ILE A O 1
ATOM 662 N N . ILE A 1 81 ? -0.928 -4.714 3.207 1.00 87.56 81 ILE A N 1
ATOM 663 C CA . ILE A 1 81 ? -1.860 -5.683 3.809 1.00 87.56 81 ILE A CA 1
ATOM 664 C C . ILE A 1 81 ? -1.368 -6.098 5.195 1.00 87.56 81 ILE A C 1
ATOM 666 O O . ILE A 1 81 ? -2.150 -6.128 6.150 1.00 87.56 81 ILE A O 1
ATOM 670 N N . TRP A 1 82 ? -0.074 -6.390 5.326 1.00 87.50 82 TRP A N 1
ATOM 671 C CA . TRP A 1 82 ? 0.511 -6.783 6.599 1.00 87.50 82 TRP A CA 1
ATOM 672 C C . TRP A 1 82 ? 0.411 -5.661 7.638 1.00 87.50 82 TRP A C 1
ATOM 674 O O . TRP A 1 82 ? -0.008 -5.903 8.764 1.00 87.50 82 TRP A O 1
ATOM 684 N N . PHE A 1 83 ? 0.669 -4.416 7.249 1.00 85.00 83 PHE A N 1
ATOM 685 C CA . PHE A 1 83 ? 0.544 -3.242 8.108 1.00 85.00 83 PHE A CA 1
ATOM 686 C C . PHE A 1 83 ? -0.886 -3.039 8.630 1.00 85.00 83 PHE A C 1
ATOM 688 O O . PHE A 1 83 ? -1.067 -2.700 9.797 1.00 85.00 83 PHE A O 1
ATOM 695 N N . PHE A 1 84 ? -1.914 -3.282 7.807 1.00 78.06 84 PHE A N 1
ATOM 696 C CA . PHE A 1 84 ? -3.312 -3.183 8.251 1.00 78.06 84 PHE A CA 1
ATOM 697 C C . PHE A 1 84 ? -3.787 -4.365 9.097 1.00 78.06 84 PHE A C 1
ATOM 699 O O . PHE A 1 84 ? -4.722 -4.214 9.885 1.00 78.06 84 PHE A O 1
ATOM 706 N N . THR A 1 85 ? -3.184 -5.539 8.924 1.00 79.56 85 THR A N 1
ATOM 707 C CA . THR A 1 85 ? -3.558 -6.756 9.660 1.00 79.56 85 THR A CA 1
ATOM 708 C C . THR A 1 85 ? -2.767 -6.935 10.955 1.00 79.56 85 THR A C 1
ATOM 710 O O . THR A 1 85 ? -3.267 -7.573 11.884 1.00 79.56 85 THR A O 1
ATOM 713 N N . ALA A 1 86 ? -1.571 -6.347 11.050 1.00 81.94 86 ALA A N 1
ATOM 714 C CA . ALA A 1 86 ? -0.736 -6.364 12.241 1.00 81.94 86 ALA A CA 1
ATOM 715 C C . ALA A 1 86 ? -1.432 -5.651 13.411 1.00 81.94 86 ALA A C 1
ATOM 717 O O . ALA A 1 86 ? -1.854 -4.498 13.315 1.00 81.94 86 ALA A O 1
ATOM 718 N N . LYS A 1 87 ? -1.549 -6.357 14.539 1.00 73.50 87 LYS A N 1
ATOM 719 C CA . LYS A 1 87 ? -2.114 -5.826 15.792 1.00 73.50 87 LYS A CA 1
ATOM 720 C C . LYS A 1 87 ? -1.045 -5.429 16.803 1.00 73.50 87 LYS A C 1
ATOM 722 O O . LYS A 1 87 ? -1.359 -4.769 17.789 1.00 73.50 87 LYS A O 1
ATOM 727 N N . ASP A 1 88 ? 0.191 -5.846 16.569 1.00 77.50 88 ASP A N 1
ATOM 728 C CA . ASP A 1 88 ? 1.284 -5.637 17.502 1.00 77.50 88 ASP A CA 1
ATOM 729 C C . ASP A 1 88 ? 1.818 -4.208 17.426 1.00 77.50 88 ASP A C 1
ATOM 731 O O . ASP A 1 88 ? 1.819 -3.588 16.369 1.00 77.50 88 ASP A O 1
ATOM 735 N N . TRP A 1 89 ? 2.380 -3.717 18.528 1.00 72.88 89 TRP A N 1
ATOM 736 C CA . TRP A 1 89 ? 2.988 -2.385 18.644 1.00 72.88 89 TRP A CA 1
ATOM 737 C C . TRP A 1 89 ? 4.186 -2.113 17.710 1.00 72.88 89 TRP A C 1
ATOM 739 O O . TRP A 1 89 ? 4.507 -0.958 17.443 1.00 72.88 89 TRP A O 1
ATOM 749 N N . TRP A 1 90 ? 4.835 -3.153 17.174 1.00 79.56 90 TRP A N 1
ATOM 750 C CA . TRP A 1 90 ? 6.048 -3.050 16.356 1.00 79.56 90 TRP A CA 1
ATOM 751 C C . TRP A 1 90 ? 5.728 -2.860 14.869 1.00 79.56 90 TRP A C 1
ATOM 753 O O . TRP A 1 90 ? 6.634 -2.687 14.057 1.00 79.56 90 TRP A O 1
ATOM 763 N N . TYR A 1 91 ? 4.440 -2.810 14.511 1.00 78.62 91 TYR A N 1
ATOM 764 C CA . TYR A 1 91 ? 3.968 -2.562 13.148 1.00 78.62 91 TYR A CA 1
ATOM 765 C C . TYR A 1 91 ? 4.512 -1.260 12.537 1.00 78.62 91 TYR A C 1
ATOM 767 O O . TYR A 1 91 ? 4.632 -1.154 11.320 1.00 78.62 91 TYR A O 1
ATOM 775 N N . HIS A 1 92 ? 4.903 -0.285 13.365 1.00 79.19 92 HIS A N 1
ATOM 776 C CA . HIS A 1 92 ? 5.577 0.936 12.923 1.00 79.19 92 HIS A CA 1
ATOM 777 C C . HIS A 1 92 ? 6.865 0.661 12.133 1.00 79.19 92 HIS A C 1
ATOM 779 O O . HIS A 1 92 ? 7.206 1.439 11.248 1.00 79.19 92 HIS A O 1
ATOM 785 N N . ILE A 1 93 ? 7.546 -0.461 12.388 1.00 85.44 93 ILE A N 1
ATOM 786 C CA . ILE A 1 93 ? 8.746 -0.862 11.643 1.00 85.44 93 ILE A CA 1
ATOM 787 C C . ILE A 1 93 ? 8.397 -1.183 10.183 1.00 85.44 93 ILE A C 1
ATOM 789 O O . ILE A 1 93 ? 9.182 -0.865 9.297 1.00 85.44 93 ILE A O 1
ATOM 793 N N . ILE A 1 94 ? 7.205 -1.730 9.909 1.00 86.06 94 ILE A N 1
ATOM 794 C CA . ILE A 1 94 ? 6.727 -2.063 8.552 1.00 86.06 94 ILE A CA 1
ATOM 795 C C . ILE A 1 94 ? 6.529 -0.791 7.706 1.00 86.06 94 ILE A C 1
ATOM 797 O O . ILE A 1 94 ? 6.653 -0.830 6.481 1.00 86.06 94 ILE A O 1
ATOM 801 N N . LEU A 1 95 ? 6.296 0.358 8.348 1.00 82.62 95 LEU A N 1
ATOM 802 C CA . LEU A 1 95 ? 6.170 1.644 7.664 1.00 82.62 95 LEU A CA 1
ATOM 803 C C . LEU A 1 95 ? 7.464 2.043 6.941 1.00 82.62 95 LEU A C 1
ATOM 805 O O . LEU A 1 95 ? 7.396 2.639 5.871 1.00 82.62 95 LEU A O 1
ATOM 809 N N . ILE A 1 96 ? 8.631 1.673 7.481 1.00 83.81 96 ILE A N 1
ATOM 810 C CA . ILE A 1 96 ? 9.932 2.002 6.884 1.00 83.81 96 ILE A CA 1
ATOM 811 C C . ILE A 1 96 ? 10.072 1.339 5.495 1.00 83.81 96 ILE A C 1
ATOM 813 O O . ILE A 1 96 ? 10.262 2.070 4.520 1.00 83.81 96 ILE A O 1
ATOM 817 N N . PRO A 1 97 ? 9.898 0.006 5.337 1.00 88.06 97 PRO A N 1
ATOM 818 C CA . PRO A 1 97 ? 9.822 -0.636 4.026 1.00 88.06 97 PRO A CA 1
ATOM 819 C C . PRO A 1 97 ? 8.747 -0.064 3.098 1.00 88.06 97 PRO A C 1
ATOM 821 O O . PRO A 1 97 ? 9.007 0.095 1.909 1.00 88.06 97 PRO A O 1
ATOM 824 N N . ILE A 1 98 ? 7.554 0.261 3.610 1.00 88.25 98 ILE A N 1
ATOM 825 C CA . ILE A 1 98 ? 6.474 0.845 2.794 1.00 88.25 98 ILE A CA 1
ATOM 826 C C . ILE A 1 98 ? 6.919 2.179 2.190 1.00 88.25 98 ILE A C 1
ATOM 828 O O . ILE A 1 98 ? 6.767 2.385 0.984 1.00 88.25 98 ILE A O 1
ATOM 832 N N . CYS A 1 99 ? 7.506 3.064 2.998 1.00 84.06 99 CYS A N 1
ATOM 833 C CA . CYS A 1 99 ? 8.042 4.335 2.519 1.00 84.06 99 CYS A CA 1
ATOM 834 C C . CYS A 1 99 ? 9.171 4.111 1.505 1.00 84.06 99 CYS A C 1
ATOM 836 O O . CYS A 1 99 ? 9.168 4.740 0.450 1.00 84.06 99 CYS A O 1
ATOM 838 N N . MET A 1 100 ? 10.074 3.162 1.772 1.00 84.62 100 MET A N 1
ATOM 839 C CA . MET A 1 100 ? 11.188 2.842 0.877 1.00 84.62 100 MET A CA 1
ATOM 840 C C . MET A 1 100 ? 10.717 2.361 -0.502 1.00 84.62 100 MET A C 1
ATOM 842 O O . MET A 1 100 ? 11.132 2.909 -1.520 1.00 84.62 100 MET A O 1
ATOM 846 N N . TYR A 1 101 ? 9.833 1.362 -0.564 1.00 88.56 101 TYR A N 1
ATOM 847 C CA . TYR A 1 101 ? 9.323 0.860 -1.844 1.00 88.56 101 TYR A CA 1
ATOM 848 C C . TYR A 1 101 ? 8.479 1.904 -2.579 1.00 88.56 101 TYR A C 1
ATOM 850 O O . TYR A 1 101 ? 8.575 2.004 -3.799 1.00 88.56 101 TYR A O 1
ATOM 858 N N . SER A 1 102 ? 7.693 2.709 -1.854 1.00 86.38 102 SER A N 1
ATOM 859 C CA . SER A 1 102 ? 6.931 3.812 -2.456 1.00 86.38 102 SER A CA 1
ATOM 860 C C . SER A 1 102 ? 7.858 4.834 -3.115 1.00 86.38 102 SER A C 1
ATOM 862 O O . SER A 1 102 ? 7.598 5.262 -4.237 1.00 86.38 102 SER A O 1
ATOM 864 N N . PHE A 1 103 ? 8.966 5.178 -2.453 1.00 81.50 103 PHE A N 1
ATOM 865 C CA . PHE A 1 103 ? 9.971 6.074 -3.013 1.00 81.50 103 PHE A CA 1
ATOM 866 C C . PHE A 1 103 ? 10.641 5.478 -4.256 1.00 81.50 103 PHE A C 1
ATOM 868 O O . PHE A 1 103 ? 10.699 6.134 -5.289 1.00 81.50 103 PHE A O 1
ATOM 875 N N . GLN A 1 104 ? 11.071 4.215 -4.195 1.00 83.44 104 GLN A N 1
ATOM 876 C CA . GLN A 1 104 ? 11.696 3.554 -5.344 1.00 83.44 104 GLN A CA 1
ATOM 877 C C . GLN A 1 104 ? 10.774 3.482 -6.567 1.00 83.44 104 GLN A C 1
ATOM 879 O O . GLN A 1 104 ? 11.256 3.467 -7.691 1.00 83.44 104 GLN A O 1
ATOM 884 N N . ILE A 1 105 ? 9.456 3.390 -6.373 1.00 83.69 105 ILE A N 1
ATOM 885 C CA . ILE A 1 105 ? 8.494 3.441 -7.480 1.00 83.69 105 ILE A CA 1
ATOM 886 C C . ILE A 1 105 ? 8.383 4.868 -8.023 1.00 83.69 105 ILE A C 1
ATOM 888 O O . ILE A 1 105 ? 8.358 5.051 -9.233 1.00 83.69 105 ILE A O 1
ATOM 892 N N . PHE A 1 106 ? 8.341 5.876 -7.150 1.00 80.69 106 PHE A N 1
ATOM 893 C CA . PHE A 1 106 ? 8.299 7.281 -7.561 1.00 80.69 106 PHE A CA 1
ATOM 894 C C . PHE A 1 106 ? 9.530 7.683 -8.384 1.00 80.69 106 PHE A C 1
ATOM 896 O O . PHE A 1 106 ? 9.382 8.309 -9.429 1.00 80.69 106 PHE A O 1
ATOM 903 N N . GLU A 1 107 ? 10.722 7.269 -7.954 1.00 76.69 107 GLU A N 1
ATOM 904 C CA . GLU A 1 107 ? 11.976 7.522 -8.670 1.00 76.69 107 GLU A CA 1
ATOM 905 C C . GLU A 1 107 ? 11.919 6.992 -10.106 1.00 76.69 107 GLU A C 1
ATOM 907 O O . GLU A 1 107 ? 12.288 7.696 -11.035 1.00 76.69 107 GLU A O 1
ATOM 912 N N . VAL A 1 108 ? 11.354 5.801 -10.313 1.00 76.19 108 VAL A N 1
ATOM 913 C CA . VAL A 1 108 ? 11.202 5.208 -11.651 1.00 76.19 108 VAL A CA 1
ATOM 914 C C . VAL A 1 108 ? 10.330 6.055 -12.572 1.00 76.19 108 VAL A C 1
ATOM 916 O O . VAL A 1 108 ? 10.588 6.102 -13.768 1.00 76.19 108 VAL A O 1
ATOM 919 N N . PHE A 1 109 ? 9.298 6.711 -12.045 1.00 73.88 109 PHE A N 1
ATOM 920 C CA . PHE A 1 109 ? 8.411 7.551 -12.851 1.00 73.88 109 PHE A CA 1
ATOM 921 C C . PHE A 1 109 ? 8.981 8.941 -13.144 1.00 73.88 109 PHE A C 1
ATOM 923 O O . PHE A 1 109 ? 8.492 9.598 -14.056 1.00 73.88 109 PHE A O 1
ATOM 930 N N . TYR A 1 110 ? 9.962 9.402 -12.364 1.00 71.31 110 TYR A N 1
ATOM 931 C CA . TYR A 1 110 ? 10.507 10.758 -12.469 1.00 71.31 110 TYR A CA 1
ATOM 932 C C . TYR A 1 110 ? 11.945 10.801 -13.006 1.00 71.31 110 TYR A C 1
ATOM 934 O O . TYR A 1 110 ? 12.416 11.861 -13.411 1.00 71.31 110 TYR A O 1
ATOM 942 N N . ALA A 1 111 ? 12.648 9.665 -13.017 1.00 62.75 111 ALA A N 1
ATOM 943 C CA . ALA A 1 111 ? 13.972 9.518 -13.606 1.00 62.75 111 ALA A CA 1
ATOM 944 C C . ALA A 1 111 ? 13.876 9.528 -15.141 1.00 62.75 111 ALA A C 1
ATOM 946 O O . ALA A 1 111 ? 13.956 8.492 -15.792 1.00 62.75 111 ALA A O 1
ATOM 947 N N . ASP A 1 112 ? 13.677 10.717 -15.705 1.00 54.97 112 ASP A N 1
ATOM 948 C CA . ASP A 1 112 ? 13.776 10.984 -17.147 1.00 54.97 112 ASP A CA 1
ATOM 949 C C . ASP A 1 112 ? 15.250 11.154 -17.584 1.00 54.97 112 ASP A C 1
ATOM 951 O O . ASP A 1 112 ? 15.582 11.144 -18.767 1.00 54.97 112 ASP A O 1
ATOM 955 N N . ASP A 1 113 ? 16.165 11.283 -16.614 1.00 52.66 113 ASP A N 1
ATOM 956 C CA . ASP A 1 113 ? 17.581 11.535 -16.855 1.00 52.66 113 ASP A CA 1
ATOM 957 C C . ASP A 1 113 ? 18.425 10.262 -16.705 1.00 52.66 113 ASP A C 1
ATOM 959 O O . ASP A 1 113 ? 18.373 9.558 -15.695 1.00 52.66 113 ASP A O 1
ATOM 963 N N . ASN A 1 114 ? 19.275 9.995 -17.701 1.00 51.94 114 ASN A N 1
ATOM 964 C CA . ASN A 1 114 ? 20.192 8.844 -17.747 1.00 51.94 114 ASN A CA 1
ATOM 965 C C . ASN A 1 114 ? 21.305 8.886 -16.672 1.00 51.94 114 ASN A C 1
ATOM 967 O O . ASN A 1 114 ? 22.192 8.033 -16.667 1.00 51.94 114 ASN A O 1
ATOM 971 N N . TYR A 1 115 ? 21.267 9.865 -15.767 1.00 47.53 115 TYR A N 1
ATOM 972 C CA . TYR A 1 115 ? 22.155 9.994 -14.620 1.00 47.53 115 TYR A CA 1
ATOM 973 C C . TYR A 1 115 ? 21.372 9.744 -13.332 1.00 47.53 115 TYR A C 1
ATOM 975 O O . TYR A 1 115 ? 20.946 10.659 -12.630 1.00 47.53 115 TYR A O 1
ATOM 983 N N . ILE A 1 116 ? 21.224 8.465 -12.993 1.00 50.19 116 ILE A N 1
ATOM 984 C CA . ILE A 1 116 ? 20.883 8.039 -11.635 1.00 50.19 116 ILE A CA 1
ATOM 985 C C . ILE A 1 116 ? 22.177 8.129 -10.823 1.00 50.19 116 ILE A C 1
ATOM 987 O O . ILE A 1 116 ? 22.799 7.118 -10.520 1.00 50.19 116 ILE A O 1
ATOM 991 N N . ASP A 1 117 ? 22.635 9.346 -10.535 1.00 46.50 117 ASP A N 1
ATOM 992 C CA . ASP A 1 117 ? 23.744 9.537 -9.609 1.00 46.50 117 ASP A CA 1
ATOM 993 C C . ASP A 1 117 ? 23.505 10.730 -8.672 1.00 46.50 117 ASP A C 1
ATOM 995 O O . ASP A 1 117 ? 23.527 11.900 -9.041 1.00 46.50 117 ASP A O 1
ATOM 999 N N . THR A 1 118 ? 23.328 10.366 -7.402 1.00 50.78 118 THR A N 1
ATOM 1000 C CA . THR A 1 118 ? 23.714 11.110 -6.193 1.00 50.78 118 THR A CA 1
ATOM 1001 C C . THR A 1 118 ? 22.867 12.311 -5.723 1.00 50.78 118 THR A C 1
ATOM 1003 O O . THR A 1 118 ? 22.722 12.458 -4.508 1.00 50.78 118 THR A O 1
ATOM 1006 N N . ASP A 1 119 ? 22.192 13.091 -6.574 1.00 54.53 119 ASP A N 1
ATOM 1007 C CA . ASP A 1 119 ? 21.471 14.303 -6.099 1.00 54.53 119 ASP A CA 1
ATOM 1008 C C . ASP A 1 119 ? 19.995 14.088 -5.677 1.00 54.53 119 ASP A C 1
ATOM 1010 O O . ASP A 1 119 ? 19.381 14.940 -5.025 1.00 54.53 119 ASP A O 1
ATOM 1014 N N . ASN A 1 120 ? 19.417 12.913 -5.949 1.00 56.34 120 ASN A N 1
ATOM 1015 C CA . ASN A 1 120 ? 18.001 12.615 -5.666 1.00 56.34 120 ASN A CA 1
ATOM 1016 C C . ASN A 1 120 ? 17.679 12.296 -4.192 1.00 56.34 120 ASN A C 1
ATOM 1018 O O . ASN A 1 120 ? 16.506 12.210 -3.820 1.00 56.34 120 ASN A O 1
ATOM 1022 N N . ILE A 1 121 ? 18.679 12.167 -3.310 1.00 60.66 121 ILE A N 1
ATOM 1023 C CA . ILE A 1 121 ? 18.447 11.885 -1.880 1.00 60.66 121 ILE A CA 1
ATOM 1024 C C . ILE A 1 121 ? 17.651 13.000 -1.187 1.00 60.66 121 ILE A C 1
ATOM 1026 O O . ILE A 1 121 ? 16.853 12.726 -0.295 1.00 60.66 121 ILE A O 1
ATOM 1030 N N . LEU A 1 122 ? 17.807 14.257 -1.607 1.00 67.56 122 LEU A N 1
ATOM 1031 C CA . LEU A 1 122 ? 17.021 15.370 -1.062 1.00 67.56 122 LEU A CA 1
ATOM 1032 C C . LEU A 1 122 ? 15.560 15.344 -1.543 1.00 67.56 122 LEU A C 1
ATOM 1034 O O . LEU A 1 122 ? 14.670 15.750 -0.795 1.00 67.56 122 LEU A O 1
ATOM 1038 N N . TRP A 1 123 ? 15.292 14.781 -2.726 1.00 68.81 123 TRP A N 1
ATOM 1039 C CA . TRP A 1 123 ? 13.938 14.542 -3.245 1.00 68.81 123 TRP A CA 1
ATOM 1040 C C . TRP A 1 123 ? 13.181 13.422 -2.505 1.00 68.81 123 TRP A C 1
ATOM 1042 O O . TRP A 1 123 ? 11.953 13.364 -2.576 1.00 68.81 123 TRP A O 1
ATOM 1052 N N . ILE A 1 124 ? 13.870 12.581 -1.721 1.00 68.50 124 ILE A N 1
ATOM 1053 C CA . ILE A 1 124 ? 13.242 11.582 -0.832 1.00 68.50 124 ILE A CA 1
ATOM 1054 C C . ILE A 1 124 ? 12.402 12.251 0.259 1.00 68.50 124 ILE A C 1
ATOM 1056 O O . ILE A 1 124 ? 11.332 11.749 0.617 1.00 68.50 124 ILE A O 1
ATOM 1060 N N . LEU A 1 125 ? 12.882 13.365 0.822 1.00 74.25 125 LEU A N 1
ATOM 1061 C CA . LEU A 1 125 ? 12.302 13.951 2.034 1.00 74.25 125 LEU A CA 1
ATOM 1062 C C . LEU A 1 125 ? 10.851 14.425 1.843 1.00 74.25 125 LEU A C 1
ATOM 1064 O O . LEU A 1 125 ? 10.012 14.036 2.660 1.00 74.25 125 LEU A O 1
ATOM 1068 N N . PRO A 1 126 ? 10.495 15.182 0.785 1.00 77.94 126 PRO A N 1
ATOM 1069 C CA . PRO A 1 126 ? 9.115 15.616 0.569 1.00 77.94 126 PRO A CA 1
ATOM 1070 C C . PRO A 1 126 ? 8.156 14.445 0.335 1.00 77.94 126 PRO A C 1
ATOM 1072 O O . PRO A 1 126 ? 7.056 14.422 0.886 1.00 77.94 126 PRO A O 1
ATOM 1075 N N . VAL A 1 127 ? 8.577 13.436 -0.435 1.00 74.06 127 VAL A N 1
ATOM 1076 C CA . VAL A 1 127 ? 7.743 12.265 -0.744 1.00 74.06 127 VAL A CA 1
ATOM 1077 C C . VAL A 1 127 ? 7.478 11.450 0.521 1.00 74.06 127 VAL A C 1
ATOM 1079 O O . VAL A 1 127 ? 6.326 11.137 0.826 1.00 74.06 127 VAL A O 1
ATOM 1082 N N . CYS A 1 128 ? 8.512 11.179 1.322 1.00 75.62 128 CYS A N 1
ATOM 1083 C CA . CYS A 1 128 ? 8.362 10.515 2.616 1.00 75.62 128 CYS A CA 1
ATOM 1084 C C . CYS A 1 128 ? 7.489 11.324 3.588 1.00 75.62 128 CYS A C 1
ATOM 1086 O O . CYS A 1 128 ? 6.669 10.738 4.300 1.00 75.62 128 CYS A O 1
ATOM 1088 N N . MET A 1 129 ? 7.613 12.656 3.591 1.00 83.00 129 MET A N 1
ATOM 1089 C CA . MET A 1 129 ? 6.803 13.554 4.422 1.00 83.00 129 MET A CA 1
ATOM 1090 C C . MET A 1 129 ? 5.311 13.506 4.067 1.00 83.00 129 MET A C 1
ATOM 1092 O O . MET A 1 129 ? 4.484 13.720 4.948 1.00 83.00 129 MET A O 1
ATOM 1096 N N . VAL A 1 130 ? 4.951 13.186 2.819 1.00 83.88 130 VAL A N 1
ATOM 1097 C CA . VAL A 1 130 ? 3.554 13.049 2.365 1.00 83.88 130 VAL A CA 1
ATOM 1098 C C . VAL A 1 130 ? 3.034 11.613 2.518 1.00 83.88 130 VAL A C 1
ATOM 1100 O O . VAL A 1 130 ? 1.929 11.408 3.019 1.00 83.88 130 VAL A O 1
ATOM 1103 N N . ILE A 1 131 ? 3.822 10.600 2.144 1.00 80.38 131 ILE A N 1
ATOM 1104 C CA . ILE A 1 131 ? 3.421 9.182 2.217 1.00 80.38 131 ILE A CA 1
ATOM 1105 C C . ILE A 1 131 ? 3.174 8.755 3.670 1.00 80.38 131 ILE A C 1
ATOM 1107 O O . ILE A 1 131 ? 2.166 8.111 3.966 1.00 80.38 131 ILE A O 1
ATOM 1111 N N . THR A 1 132 ? 4.056 9.153 4.591 1.00 81.19 132 THR A N 1
ATOM 1112 C CA . THR A 1 132 ? 3.979 8.784 6.014 1.00 81.19 132 THR A CA 1
ATOM 1113 C C . THR A 1 132 ? 2.630 9.155 6.654 1.00 81.19 132 THR A C 1
ATOM 1115 O O . THR A 1 132 ? 1.959 8.257 7.176 1.00 81.19 132 THR A O 1
ATOM 1118 N N . PRO A 1 133 ? 2.163 10.422 6.609 1.00 82.88 133 PRO A N 1
ATOM 1119 C CA . PRO A 1 133 ? 0.873 10.791 7.182 1.00 82.88 133 PRO A CA 1
ATOM 1120 C C . PRO A 1 133 ? -0.306 10.179 6.426 1.00 82.88 133 PRO A C 1
ATOM 1122 O O . PRO A 1 133 ? -1.300 9.856 7.068 1.00 82.88 133 PRO A O 1
ATOM 1125 N N . ILE A 1 134 ? -0.219 9.958 5.108 1.00 82.56 134 ILE A N 1
ATOM 1126 C CA . ILE A 1 134 ? -1.285 9.280 4.351 1.00 82.56 134 ILE A CA 1
ATOM 1127 C C . ILE A 1 134 ? -1.481 7.855 4.874 1.00 82.56 134 ILE A C 1
ATOM 1129 O O . ILE A 1 134 ? -2.597 7.477 5.236 1.00 82.56 134 ILE A O 1
ATOM 1133 N N . VAL A 1 135 ? -0.403 7.073 4.972 1.00 75.19 135 VAL A N 1
ATOM 1134 C CA . VAL A 1 135 ? -0.466 5.689 5.467 1.00 75.19 135 VAL A CA 1
ATOM 1135 C C . VAL A 1 135 ? -0.959 5.656 6.917 1.00 75.19 135 VAL A C 1
ATOM 1137 O O . VAL A 1 135 ? -1.826 4.848 7.266 1.00 75.19 135 VAL A O 1
ATOM 1140 N N . TYR A 1 136 ? -0.480 6.582 7.752 1.00 76.25 136 TYR A N 1
ATOM 1141 C CA . TYR A 1 136 ? -0.905 6.694 9.147 1.00 76.25 136 TYR A CA 1
ATOM 1142 C C . TYR A 1 136 ? -2.388 7.079 9.283 1.00 76.25 136 TYR A C 1
ATOM 1144 O O . TYR A 1 136 ? -3.127 6.482 10.071 1.00 76.25 136 TYR A O 1
ATOM 1152 N N . PHE A 1 137 ? -2.861 8.020 8.465 1.00 78.12 137 PHE A N 1
ATOM 1153 C CA . PHE A 1 137 ? -4.252 8.461 8.446 1.00 78.12 137 PHE A CA 1
ATOM 1154 C C . PHE A 1 137 ? -5.197 7.348 7.992 1.00 78.12 137 PHE A C 1
ATOM 1156 O O . PHE A 1 137 ? -6.244 7.144 8.612 1.00 78.12 137 PHE A O 1
ATOM 1163 N N . ILE A 1 138 ? -4.825 6.584 6.956 1.00 74.44 138 ILE A N 1
ATOM 1164 C CA . ILE A 1 138 ? -5.612 5.426 6.510 1.00 74.44 138 ILE A CA 1
ATOM 1165 C C . ILE A 1 138 ? -5.755 4.426 7.661 1.00 74.44 138 ILE A C 1
ATOM 1167 O O . ILE A 1 138 ? -6.860 3.937 7.901 1.00 74.44 138 ILE A O 1
ATOM 1171 N N . ARG A 1 139 ? -4.686 4.173 8.428 1.00 70.19 139 ARG A N 1
ATOM 1172 C CA . ARG A 1 139 ? -4.745 3.289 9.599 1.00 70.19 139 ARG A CA 1
ATOM 1173 C C . ARG A 1 139 ? -5.666 3.836 10.676 1.00 70.19 139 ARG A C 1
ATOM 1175 O O . ARG A 1 139 ? -6.503 3.077 11.141 1.00 70.19 139 ARG A O 1
ATOM 1182 N N . ILE A 1 140 ? -5.567 5.110 11.062 1.00 68.31 140 ILE A N 1
ATOM 1183 C CA . ILE A 1 140 ? -6.485 5.701 12.056 1.00 68.31 140 ILE A CA 1
ATOM 1184 C C . ILE A 1 140 ? -7.935 5.547 11.596 1.00 68.31 140 ILE A C 1
ATOM 1186 O O . ILE A 1 140 ? -8.752 4.975 12.311 1.00 68.31 140 ILE A O 1
ATOM 1190 N N . LYS A 1 141 ? -8.242 5.966 10.367 1.00 63.75 141 LYS A N 1
ATOM 1191 C CA . LYS A 1 141 ? -9.607 5.961 9.829 1.00 63.75 141 LYS A CA 1
ATOM 1192 C C . LYS A 1 141 ? -10.172 4.546 9.653 1.00 63.75 141 LYS A C 1
ATOM 1194 O O . LYS A 1 141 ? -11.378 4.334 9.794 1.00 63.75 141 LYS A O 1
ATOM 1199 N N . LEU A 1 142 ? -9.319 3.567 9.339 1.00 62.56 142 LEU A N 1
ATOM 1200 C CA . LEU A 1 142 ? -9.699 2.158 9.241 1.00 62.56 142 LEU A CA 1
ATOM 1201 C C . LEU A 1 142 ? -9.843 1.512 10.630 1.00 62.56 142 LEU A C 1
ATOM 1203 O O . LEU A 1 142 ? -10.786 0.748 10.836 1.00 62.56 142 LEU A O 1
ATOM 1207 N N . TYR A 1 143 ? -8.965 1.843 11.580 1.00 55.94 143 TYR A N 1
ATOM 1208 C CA . TYR A 1 143 ? -8.891 1.260 12.924 1.00 55.94 143 TYR A CA 1
ATOM 1209 C C . TYR A 1 143 ? -9.992 1.771 13.862 1.00 55.94 143 TYR A C 1
ATOM 1211 O O . TYR A 1 143 ? -10.613 0.949 14.544 1.00 55.94 143 TYR A O 1
ATOM 1219 N N . ASP A 1 144 ? -10.319 3.067 13.807 1.00 52.56 144 ASP A N 1
ATOM 1220 C CA . ASP A 1 144 ? -11.493 3.648 14.485 1.00 52.56 144 ASP A CA 1
ATOM 1221 C C . ASP A 1 144 ? -12.783 2.945 14.055 1.00 52.56 144 ASP A C 1
ATOM 1223 O O . ASP A 1 144 ? -13.689 2.708 14.850 1.00 52.56 144 ASP A O 1
ATOM 1227 N N . LYS A 1 145 ? -12.861 2.552 12.779 1.00 51.47 145 LYS A N 1
ATOM 1228 C CA . LYS A 1 145 ? -14.071 1.966 12.203 1.00 51.47 145 LYS A CA 1
ATOM 1229 C C . LYS A 1 145 ? -14.166 0.443 12.356 1.00 51.47 145 LYS A C 1
ATOM 1231 O O . LYS A 1 145 ? -15.281 -0.077 12.389 1.00 51.47 145 LYS A O 1
ATOM 1236 N N . HIS A 1 146 ? -13.042 -0.280 12.426 1.00 51.03 146 HIS A N 1
ATOM 1237 C CA . HIS A 1 146 ? -13.033 -1.752 12.340 1.00 51.03 146 HIS A CA 1
ATOM 1238 C C . HIS A 1 146 ? -12.484 -2.485 13.569 1.00 51.03 146 HIS A C 1
ATOM 1240 O O . HIS A 1 146 ? -12.895 -3.623 13.791 1.00 51.03 146 HIS A O 1
ATOM 1246 N N . VAL A 1 147 ? -11.605 -1.878 14.376 1.00 48.69 147 VAL A N 1
ATOM 1247 C CA . VAL A 1 147 ? -10.986 -2.562 15.531 1.00 48.69 147 VAL A CA 1
ATOM 1248 C C . VAL A 1 147 ? -11.517 -2.032 16.863 1.00 48.69 147 VAL A C 1
ATOM 1250 O O . VAL A 1 147 ? -11.812 -2.833 17.742 1.00 48.69 147 VAL A O 1
ATOM 1253 N N . HIS A 1 148 ? -11.783 -0.727 16.985 1.00 47.09 148 HIS A N 1
ATOM 1254 C CA . HIS A 1 148 ? -12.446 -0.144 18.167 1.00 47.09 148 HIS A CA 1
ATOM 1255 C C . HIS A 1 148 ? -13.976 -0.307 18.181 1.00 47.09 148 HIS A C 1
ATOM 1257 O O . HIS A 1 148 ? -14.663 0.245 19.036 1.00 47.09 148 HIS A O 1
ATOM 1263 N N . GLY A 1 149 ? -14.533 -1.143 17.297 1.00 49.03 149 GLY A N 1
ATOM 1264 C CA . GLY A 1 149 ? -15.968 -1.450 17.238 1.00 49.03 149 GLY A CA 1
ATOM 1265 C C . GLY A 1 149 ? -16.551 -2.167 18.469 1.00 49.03 149 GLY A C 1
ATOM 1266 O O . GLY A 1 149 ? -17.719 -2.571 18.404 1.00 49.03 149 GLY A O 1
ATOM 1267 N N . ILE A 1 150 ? -15.756 -2.337 19.534 1.00 53.59 150 ILE A N 1
ATOM 1268 C CA . ILE A 1 150 ? -16.131 -2.901 20.834 1.00 53.59 150 ILE A CA 1
ATOM 1269 C C . ILE A 1 150 ? -15.866 -1.949 22.008 1.00 53.59 150 ILE A C 1
ATOM 1271 O O . ILE A 1 150 ? -16.425 -2.235 23.048 1.00 53.59 150 ILE A O 1
ATOM 1275 N N . ASP A 1 151 ? -15.148 -0.825 21.895 1.00 53.72 151 ASP A N 1
ATOM 1276 C CA . ASP A 1 151 ? -14.771 -0.096 23.125 1.00 53.72 151 ASP A CA 1
ATOM 1277 C C . ASP A 1 151 ? -15.444 1.266 23.313 1.00 53.72 151 ASP A C 1
ATOM 1279 O O . ASP A 1 151 ? -15.826 1.582 24.425 1.00 53.72 151 ASP A O 1
ATOM 1283 N N . LEU A 1 152 ? -15.730 2.044 22.263 1.00 58.03 152 LEU A N 1
ATOM 1284 C CA . LEU A 1 152 ? -16.435 3.328 22.452 1.00 58.03 152 LEU A CA 1
ATOM 1285 C C . LEU A 1 152 ? -17.933 3.141 22.726 1.00 58.03 152 LEU A C 1
ATOM 1287 O O . LEU A 1 152 ? -18.436 3.611 23.738 1.00 58.03 152 LEU A O 1
ATOM 1291 N N . ASP A 1 153 ? -18.634 2.374 21.883 1.00 61.12 153 ASP A N 1
ATOM 1292 C CA . ASP A 1 153 ? -20.060 2.075 22.097 1.00 61.12 153 ASP A CA 1
ATOM 1293 C C . ASP A 1 153 ? -20.291 1.253 23.384 1.00 61.12 153 ASP A C 1
ATOM 1295 O O . ASP A 1 153 ? -21.354 1.354 23.999 1.00 61.12 153 ASP A O 1
ATOM 1299 N N . ALA A 1 154 ? -19.329 0.402 23.776 1.00 66.12 154 ALA A N 1
ATOM 1300 C CA . ALA A 1 154 ? -19.437 -0.397 24.996 1.00 66.12 154 ALA A CA 1
ATOM 1301 C C . ALA A 1 154 ? -19.048 0.398 26.243 1.00 66.12 154 ALA A C 1
ATOM 1303 O O . ALA A 1 154 ? -19.777 0.291 27.220 1.00 66.12 154 ALA A O 1
ATOM 1304 N N . MET A 1 155 ? -18.007 1.243 26.208 1.00 67.50 155 MET A N 1
ATOM 1305 C CA . MET A 1 155 ? -17.739 2.198 27.291 1.00 67.50 155 MET A CA 1
ATOM 1306 C C . MET A 1 155 ? -18.908 3.152 27.477 1.00 67.50 155 MET A C 1
ATOM 1308 O O . MET A 1 155 ? -19.313 3.368 28.609 1.00 67.50 155 MET A O 1
ATOM 1312 N N . ASP A 1 156 ? -19.497 3.688 26.405 1.00 74.44 156 ASP A N 1
ATOM 1313 C CA . ASP A 1 156 ? -20.670 4.561 26.518 1.00 74.44 156 ASP A CA 1
ATOM 1314 C C . ASP A 1 156 ? -21.872 3.816 27.115 1.00 74.44 156 ASP A C 1
ATOM 1316 O O . ASP A 1 156 ? -22.653 4.390 27.880 1.00 74.44 156 ASP A O 1
ATOM 1320 N N . ALA A 1 157 ? -22.039 2.530 26.789 1.00 82.75 157 ALA A N 1
ATOM 1321 C CA . ALA A 1 157 ? -23.073 1.689 27.383 1.00 82.75 157 ALA A CA 1
ATOM 1322 C C . ALA A 1 157 ? -22.788 1.373 28.862 1.00 82.75 157 ALA A C 1
ATOM 1324 O O . ALA A 1 157 ? -23.704 1.453 29.681 1.00 82.75 157 ALA A O 1
ATOM 1325 N N . GLU A 1 158 ? -21.542 1.059 29.220 1.00 79.69 158 GLU A N 1
ATOM 1326 C CA . GLU A 1 158 ? -21.110 0.833 30.603 1.00 79.69 158 GLU A CA 1
ATOM 1327 C C . GLU A 1 158 ? -21.230 2.111 31.441 1.00 79.69 158 GLU A C 1
ATOM 1329 O O . GLU A 1 158 ? -21.786 2.071 32.538 1.00 79.69 158 GLU A O 1
ATOM 1334 N N . LEU A 1 159 ? -20.820 3.262 30.904 1.00 84.94 159 LEU A N 1
ATOM 1335 C CA . LEU A 1 159 ? -20.926 4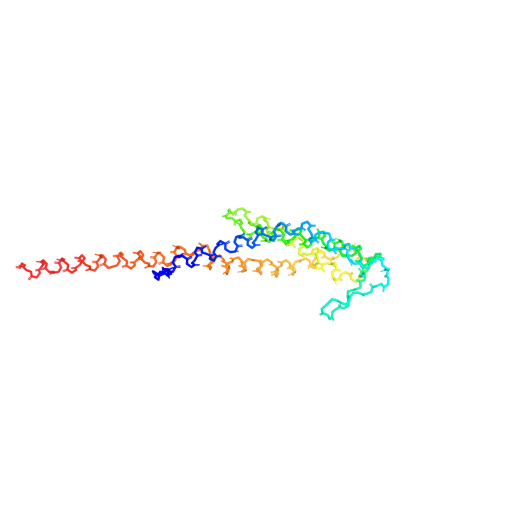.569 31.550 1.00 84.94 159 LEU A CA 1
ATOM 1336 C C . LEU A 1 159 ? -22.392 4.927 31.823 1.00 84.94 159 LEU A C 1
ATOM 1338 O O . LEU A 1 159 ? -22.730 5.337 32.933 1.00 84.94 159 LEU A O 1
ATOM 1342 N N . LYS A 1 160 ? -23.287 4.698 30.850 1.00 89.56 160 LYS A N 1
ATOM 1343 C CA . LYS A 1 160 ? -24.736 4.886 31.035 1.00 89.56 160 LYS A CA 1
ATOM 1344 C C . LYS A 1 160 ? -25.314 3.934 32.082 1.00 89.56 160 LYS A C 1
ATOM 1346 O O . LYS A 1 160 ? -26.094 4.375 32.923 1.00 89.56 160 LYS A O 1
ATOM 1351 N N . MET A 1 161 ? -24.914 2.658 32.084 1.00 89.94 161 MET A N 1
ATOM 1352 C CA . MET A 1 161 ? -25.355 1.695 33.104 1.00 89.94 161 MET A CA 1
ATOM 1353 C C . MET A 1 161 ? -24.896 2.089 34.515 1.00 89.94 161 MET A C 1
ATOM 1355 O O . MET A 1 161 ? -25.657 1.930 35.473 1.00 89.94 161 MET A O 1
ATOM 1359 N N . LEU A 1 162 ? -23.673 2.608 34.659 1.00 90.81 162 LEU A N 1
ATOM 1360 C CA . LEU A 1 162 ? -23.151 3.102 35.934 1.00 90.81 162 LEU A CA 1
ATOM 1361 C C . LEU A 1 162 ? -23.916 4.343 36.411 1.00 90.81 162 LEU A C 1
ATOM 1363 O O . LEU A 1 162 ? -24.389 4.355 37.548 1.00 90.81 162 LEU A O 1
ATOM 1367 N N . GLN A 1 163 ? -24.132 5.327 35.532 1.00 92.38 163 GLN A N 1
ATOM 1368 C CA . GLN A 1 163 ? -24.920 6.528 35.839 1.00 92.38 163 GLN A CA 1
ATOM 1369 C C . GLN A 1 163 ? -26.362 6.197 36.253 1.00 92.38 163 GLN A C 1
ATOM 1371 O O . GLN A 1 163 ? -26.903 6.784 37.193 1.00 92.38 163 GLN A O 1
ATOM 1376 N N . GLU A 1 164 ? -27.002 5.237 35.583 1.00 94.31 164 GLU A N 1
ATOM 1377 C CA . GLU A 1 164 ? -28.367 4.819 35.907 1.00 94.31 164 GLU A CA 1
ATOM 1378 C C . GLU A 1 164 ? -28.435 4.073 37.249 1.00 94.31 164 GLU A C 1
ATOM 1380 O O . GLU A 1 164 ? -29.330 4.318 38.063 1.00 94.31 164 GLU A O 1
ATOM 1385 N N . ARG A 1 165 ? -27.440 3.226 37.546 1.00 92.50 165 ARG A N 1
ATOM 1386 C CA . ARG A 1 165 ? -27.310 2.557 38.849 1.00 92.50 165 ARG A CA 1
ATOM 1387 C C . ARG A 1 165 ? -27.108 3.558 39.993 1.00 92.50 165 ARG A C 1
ATOM 1389 O O . ARG A 1 165 ? -27.673 3.351 41.070 1.00 92.50 165 ARG A O 1
ATOM 1396 N N . GLU A 1 166 ? -26.336 4.620 39.777 1.00 92.75 166 GLU A N 1
ATOM 1397 C CA . GLU A 1 166 ? -26.152 5.704 40.750 1.00 92.75 166 GLU A CA 1
ATOM 1398 C C . GLU A 1 166 ? -27.440 6.501 40.972 1.00 92.75 166 GLU A C 1
ATOM 1400 O O . GLU A 1 166 ? -27.849 6.679 42.121 1.00 92.75 166 GLU A O 1
ATOM 1405 N N . ARG A 1 167 ? -28.151 6.883 39.902 1.00 93.06 167 ARG A N 1
ATOM 1406 C CA . ARG A 1 167 ? -29.469 7.538 40.006 1.00 93.06 167 ARG A CA 1
ATOM 1407 C C . ARG A 1 167 ? -30.457 6.728 40.843 1.00 93.06 167 ARG A C 1
ATOM 1409 O O . ARG A 1 167 ? -31.085 7.265 41.751 1.00 93.06 167 ARG A O 1
ATOM 1416 N N . LEU A 1 168 ? -30.563 5.425 40.583 1.00 92.88 168 LEU A N 1
ATOM 1417 C CA . LEU A 1 168 ? -31.468 4.539 41.322 1.00 92.88 168 LEU A CA 1
ATOM 1418 C C . LEU A 1 168 ? -31.074 4.377 42.799 1.00 92.88 168 LEU A C 1
ATOM 1420 O O . LEU A 1 168 ? -31.945 4.138 43.640 1.00 92.88 168 LEU A O 1
ATOM 1424 N N . ARG A 1 169 ? -29.779 4.472 43.133 1.00 91.56 169 ARG A N 1
ATOM 1425 C CA . ARG A 1 169 ? -29.306 4.499 44.528 1.00 91.56 169 ARG A CA 1
ATOM 1426 C C . ARG A 1 169 ? -29.725 5.790 45.224 1.00 91.56 169 ARG A C 1
ATOM 1428 O O . ARG A 1 169 ? -30.352 5.702 46.277 1.00 91.56 169 ARG A O 1
ATOM 1435 N N . MET A 1 170 ? -29.463 6.936 44.598 1.00 91.12 170 MET A N 1
ATOM 1436 C CA . MET A 1 170 ? -29.835 8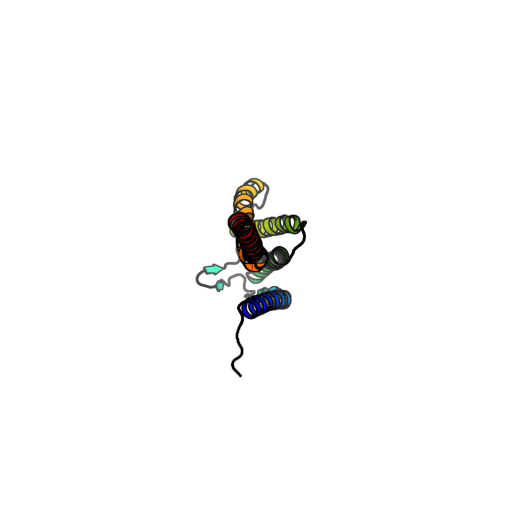.258 45.112 1.00 91.12 170 MET A CA 1
ATOM 1437 C C . MET A 1 170 ? -31.349 8.355 45.363 1.00 91.12 170 MET A C 1
ATOM 1439 O O . MET A 1 170 ? -31.776 8.725 46.452 1.00 91.12 170 MET A O 1
ATOM 1443 N N . GLU A 1 171 ? -32.182 7.902 44.417 1.00 91.06 171 GLU A N 1
ATOM 1444 C CA . GLU A 1 171 ? -33.643 7.886 44.594 1.00 91.06 171 GLU A CA 1
ATOM 1445 C C . GLU A 1 171 ? -34.109 6.986 45.749 1.00 91.06 171 GLU A C 1
ATOM 1447 O O . GLU A 1 171 ? -35.095 7.286 46.428 1.00 91.06 171 GLU A O 1
ATOM 1452 N N . LYS A 1 172 ? -33.447 5.841 45.965 1.00 89.69 172 LYS A N 1
ATOM 1453 C CA . LYS A 1 172 ? -33.779 4.935 47.075 1.00 89.69 172 LYS A CA 1
ATOM 1454 C C . LYS A 1 172 ? -33.409 5.541 48.423 1.00 89.69 172 LYS A C 1
ATOM 1456 O O . LYS A 1 172 ? -34.142 5.318 49.386 1.00 89.69 172 LYS A O 1
ATOM 1461 N N . GLU A 1 173 ? -32.302 6.270 48.497 1.00 88.94 173 GLU A N 1
ATOM 1462 C CA . GLU A 1 173 ? -31.888 6.990 49.701 1.00 88.94 173 GLU A CA 1
ATOM 1463 C C . GLU A 1 173 ? -32.849 8.141 50.001 1.00 88.94 173 GLU A C 1
ATOM 1465 O O . GLU A 1 173 ? -33.408 8.177 51.093 1.00 88.94 173 GLU A O 1
ATOM 1470 N N . GLU A 1 174 ? -33.193 8.975 49.016 1.00 87.69 174 GLU A N 1
ATOM 1471 C CA . GLU A 1 174 ? -34.184 10.046 49.190 1.00 87.69 174 GLU A CA 1
ATOM 1472 C C . GLU A 1 174 ? -35.555 9.530 49.655 1.00 87.69 174 GLU A C 1
ATOM 1474 O O . GLU A 1 174 ? -36.191 10.124 50.530 1.00 87.69 174 GLU A O 1
ATOM 1479 N N . ARG A 1 175 ? -36.026 8.400 49.103 1.00 84.12 175 ARG A N 1
ATOM 1480 C CA . ARG A 1 175 ? -37.293 7.776 49.528 1.00 84.12 175 ARG A CA 1
ATOM 1481 C C . ARG A 1 175 ? -37.246 7.229 50.953 1.00 84.12 175 ARG A C 1
ATOM 1483 O O . ARG A 1 175 ? -38.303 7.129 51.573 1.00 84.12 175 ARG A O 1
ATOM 1490 N N . LYS A 1 176 ? -36.074 6.835 51.461 1.00 84.50 176 LYS A N 1
ATOM 1491 C CA . LYS A 1 176 ? -35.907 6.411 52.860 1.00 84.50 176 LYS A CA 1
ATOM 1492 C C . LYS A 1 176 ? -35.904 7.618 53.791 1.00 84.50 176 LYS A C 1
ATOM 1494 O O . LYS A 1 176 ? -36.600 7.584 54.797 1.00 84.50 176 LYS A O 1
ATOM 1499 N N . THR A 1 177 ? -35.208 8.689 53.419 1.00 82.69 177 THR A N 1
ATOM 1500 C CA . THR A 1 177 ? -35.123 9.918 54.218 1.00 82.69 177 THR A CA 1
ATOM 1501 C C . THR A 1 177 ? -36.466 10.643 54.320 1.00 82.69 177 THR A C 1
ATOM 1503 O O . THR A 1 177 ? -36.770 11.189 55.366 1.00 82.69 177 THR A O 1
ATOM 1506 N N . LYS A 1 178 ? -37.309 10.603 53.276 1.00 77.19 178 LYS A N 1
ATOM 1507 C CA . LYS A 1 178 ? -38.676 11.173 53.299 1.00 77.19 178 LYS A CA 1
ATOM 1508 C C . LYS A 1 178 ? -39.712 10.343 54.074 1.00 77.19 178 LYS A C 1
ATOM 1510 O O . LYS A 1 178 ? -40.853 10.780 54.197 1.00 77.19 178 LYS A O 1
ATOM 1515 N N . LYS A 1 179 ? -39.372 9.118 54.486 1.00 69.62 179 LYS A N 1
ATOM 1516 C CA . LYS A 1 179 ? -40.265 8.206 55.225 1.00 69.62 179 LYS A CA 1
ATOM 1517 C C . LYS A 1 179 ? -39.947 8.130 56.725 1.00 69.62 179 LYS A C 1
ATOM 1519 O O . LYS A 1 179 ? -40.715 7.484 57.437 1.00 69.62 179 LYS A O 1
ATOM 1524 N N . LEU A 1 180 ? -38.840 8.733 57.167 1.00 53.69 180 LEU A N 1
ATOM 1525 C CA . LEU A 1 180 ? -38.581 9.074 58.571 1.00 53.69 180 LEU A CA 1
ATOM 1526 C C . LEU A 1 180 ? -39.151 10.462 58.872 1.00 53.69 180 LEU A C 1
ATOM 1528 O O . LEU A 1 180 ? -39.541 10.661 60.040 1.00 53.69 180 LEU A O 1
#

Sequence (180 aa):
MKEQNTPKTKKAKKKLLIESFMVFLIIMAPFLFKAHEYLPKDPDASLNFLGMTIERNGFQTLEVYGWFLTMKIIPLYLLIIWFFTAKDWWYHIILIPICMYSFQIFEVFYADDNYIDTDNILWILPVCMVITPIVYFIRIKLYDKHVHGIDLDAMDAELKMLQERERLRMEKEERKTKKL